Protein AF-A0A087HPG5-F1 (afdb_monomer)

Mean predicted aligned error: 9.2 Å

Sequence (157 aa):
MSEYMEKHSVTRLIEAPPRYTGHSEGGQLTEINRWEWENNRFQNAVIIMTVNLGAGYLLSWREGKVTMQVARDRVMQEVKNHFSPDLLNRLDETVMFDPMSHEHLRKVAQIQLKNVAIRLAEKGVAMAVTNDALDYILATSYDPVYGARPITRWLER

Radius of gyration: 21.71 Å; Cα contacts (8 Å, |Δi|>4): 114; chains: 1; bounding box: 49×51×44 Å

Nearest PDB structures (foldseek):
  4lj9-assembly1_A  TM=7.715E-01  e=5.784E-09  Thermus thermophilus HB8
  6oax-assembly1_E  TM=8.504E-01  e=6.988E-08  Escherichia coli K-12
  4lj5-assembly1_A  TM=7.203E-01  e=5.915E-07  Thermus thermophilus HB8
  7uiw-assembly1_A  TM=7.245E-01  e=2.935E-06  Escherichia coli
  4lj4-assembly1_A  TM=6.576E-01  e=6.347E-06  Thermus thermophilus HB8

Secondary structure (DSSP, 8-state):
-GGG-STTTHHHHH-PPTTSTTGGG--HHHHHTGGGTTT---TT--------TTHHHHHHHHTTSS-HHHHHHHHHHHHHHHS-HHHHTT-S--PPPPPPPHHHHHHHHHHHHHHHHHHHHTTT------HHHHHHHHHHH-BTTTBTHHHHHHHT-

Structure (mmCIF, N/CA/C/O backbone):
data_AF-A0A087HPG5-F1
#
_entry.id   AF-A0A087HPG5-F1
#
loop_
_atom_site.group_PDB
_atom_site.id
_atom_site.type_symbol
_atom_site.label_atom_id
_atom_site.label_alt_id
_atom_site.label_comp_id
_atom_site.label_asym_id
_atom_site.label_entity_id
_atom_site.label_seq_id
_atom_site.pdbx_PDB_ins_code
_atom_site.Cartn_x
_atom_site.Cartn_y
_atom_site.Cartn_z
_atom_site.occupancy
_atom_site.B_iso_or_equiv
_atom_site.auth_seq_id
_atom_site.auth_comp_id
_atom_site.auth_asym_id
_atom_site.auth_atom_id
_atom_site.pdbx_PDB_model_num
ATOM 1 N N . MET A 1 1 ? 4.000 12.805 -3.049 1.00 57.09 1 MET A N 1
ATOM 2 C CA . MET A 1 1 ? 4.880 13.151 -4.192 1.00 57.09 1 MET A CA 1
ATOM 3 C C . MET A 1 1 ? 4.180 13.982 -5.266 1.00 57.09 1 MET A C 1
ATOM 5 O O . MET A 1 1 ? 4.848 14.819 -5.850 1.00 57.09 1 MET A O 1
ATOM 9 N N . SER A 1 2 ? 2.870 13.829 -5.517 1.00 59.25 2 SER A N 1
ATOM 10 C CA . SER A 1 2 ? 2.130 14.687 -6.470 1.00 59.25 2 SER A CA 1
ATOM 11 C C . SER A 1 2 ? 2.210 16.184 -6.135 1.00 59.25 2 SER A C 1
ATOM 13 O O . SER A 1 2 ? 2.347 17.012 -7.025 1.00 59.25 2 SER A O 1
ATOM 15 N N . GLU A 1 3 ? 2.220 16.525 -4.845 1.00 56.28 3 GLU A N 1
ATOM 16 C CA . GLU A 1 3 ? 2.392 17.897 -4.333 1.00 56.28 3 GLU A CA 1
ATOM 17 C C . GLU A 1 3 ? 3.789 18.499 -4.589 1.00 56.28 3 GLU A C 1
ATOM 19 O O . GLU A 1 3 ? 3.999 19.697 -4.383 1.00 56.28 3 GLU A O 1
ATOM 24 N N . TYR A 1 4 ? 4.740 17.679 -5.050 1.00 62.44 4 TYR A N 1
ATOM 25 C CA . TYR A 1 4 ? 6.136 18.048 -5.287 1.00 62.44 4 TYR A CA 1
ATOM 26 C C . TYR A 1 4 ? 6.545 17.987 -6.768 1.00 62.44 4 TYR A C 1
ATOM 28 O O . TYR A 1 4 ? 7.727 17.945 -7.099 1.00 62.44 4 TYR A O 1
ATOM 36 N N . MET A 1 5 ? 5.571 17.959 -7.681 1.00 64.00 5 MET A N 1
ATOM 37 C CA . MET A 1 5 ? 5.847 17.878 -9.120 1.00 64.00 5 MET A CA 1
ATOM 38 C C . MET A 1 5 ? 6.302 19.212 -9.730 1.00 64.00 5 MET A C 1
ATOM 40 O O . MET A 1 5 ? 6.954 19.228 -10.772 1.00 64.00 5 MET A O 1
ATOM 44 N N . GLU A 1 6 ? 5.972 20.338 -9.098 1.00 69.44 6 GLU A N 1
ATOM 45 C CA . GLU A 1 6 ? 6.357 21.664 -9.585 1.00 69.44 6 GLU A CA 1
ATOM 46 C C . GLU A 1 6 ? 7.794 22.015 -9.185 1.00 69.44 6 GLU A C 1
ATOM 48 O O . GLU A 1 6 ? 8.203 21.776 -8.051 1.00 69.44 6 GLU A O 1
ATOM 53 N N . LYS A 1 7 ? 8.560 22.663 -10.072 1.00 60.94 7 LYS A N 1
ATOM 54 C CA . LYS A 1 7 ? 9.976 23.016 -9.822 1.00 60.94 7 LYS A CA 1
ATOM 55 C C . LYS A 1 7 ? 10.203 23.808 -8.528 1.00 60.94 7 LYS A C 1
ATOM 57 O O . LYS A 1 7 ? 11.253 23.672 -7.911 1.00 60.94 7 LYS A O 1
ATOM 62 N N . HIS A 1 8 ? 9.226 24.609 -8.105 1.00 63.88 8 HIS A N 1
ATOM 63 C CA . HIS A 1 8 ? 9.322 25.433 -6.895 1.00 63.88 8 HIS A CA 1
ATOM 64 C C . HIS A 1 8 ? 8.894 24.709 -5.615 1.00 63.88 8 HIS A C 1
ATOM 66 O O . HIS A 1 8 ? 9.066 25.236 -4.527 1.00 63.88 8 HIS A O 1
ATOM 72 N N . SER A 1 9 ? 8.353 23.498 -5.716 1.00 70.25 9 SER A N 1
ATOM 73 C CA . SER A 1 9 ? 7.897 22.731 -4.555 1.00 70.25 9 SER A CA 1
ATOM 74 C C . SER A 1 9 ? 9.047 22.138 -3.730 1.00 70.25 9 SER A C 1
ATOM 76 O O . SER A 1 9 ? 8.859 21.843 -2.553 1.00 70.25 9 SER A O 1
ATOM 78 N N . VAL A 1 10 ? 10.240 22.011 -4.326 1.00 65.44 10 VAL A N 1
ATOM 79 C CA . VAL A 1 10 ? 11.446 21.467 -3.681 1.00 65.44 10 VAL A CA 1
ATOM 80 C C . VAL A 1 10 ? 11.858 22.310 -2.473 1.00 65.44 10 VAL A C 1
ATOM 82 O O . VAL A 1 10 ? 12.254 21.754 -1.454 1.00 65.44 10 VAL A O 1
ATOM 85 N N . THR A 1 11 ? 11.690 23.634 -2.528 1.00 68.00 11 THR A N 1
ATOM 86 C CA . THR A 1 11 ? 12.034 24.527 -1.408 1.00 68.00 11 THR A CA 1
ATOM 87 C C . THR A 1 11 ? 11.156 24.299 -0.180 1.00 68.00 11 THR A C 1
ATOM 89 O O . THR A 1 11 ? 11.614 24.517 0.935 1.00 68.00 11 THR A O 1
ATOM 92 N N . ARG A 1 12 ? 9.931 23.776 -0.346 1.00 71.31 12 ARG A N 1
ATOM 93 C CA . ARG A 1 12 ? 9.076 23.373 0.787 1.00 71.31 12 ARG A CA 1
ATOM 94 C C . ARG A 1 12 ? 9.625 22.151 1.521 1.00 71.31 12 ARG A C 1
ATOM 96 O O . ARG A 1 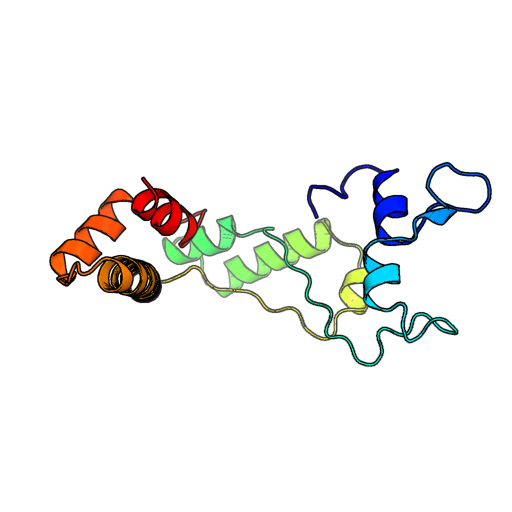12 ? 9.339 21.958 2.696 1.00 71.31 12 ARG A O 1
ATOM 103 N N . LEU A 1 13 ? 10.404 21.321 0.830 1.00 71.12 13 LEU A N 1
ATOM 104 C CA . LEU A 1 13 ? 10.937 20.077 1.369 1.00 71.12 13 LEU A CA 1
ATOM 105 C C . LEU A 1 13 ? 12.228 20.302 2.169 1.00 71.12 13 LEU A C 1
ATOM 107 O O . LEU A 1 13 ? 12.374 19.737 3.251 1.00 71.12 13 LEU A O 1
ATOM 111 N N . ILE A 1 14 ? 13.141 21.121 1.634 1.00 70.38 14 ILE A N 1
ATOM 112 C CA . ILE A 1 14 ? 14.513 21.291 2.148 1.00 70.38 14 ILE A CA 1
ATOM 113 C C . ILE A 1 14 ? 14.834 22.680 2.711 1.00 70.38 14 ILE A C 1
ATOM 115 O O . ILE A 1 14 ? 15.933 22.822 3.229 1.00 70.38 14 ILE A O 1
ATOM 119 N N . GLU A 1 15 ? 13.906 23.646 2.617 1.00 72.12 15 GLU A N 1
ATOM 120 C CA . GLU A 1 15 ? 14.050 25.088 2.919 1.00 72.12 15 GLU A CA 1
ATOM 121 C C . GLU A 1 15 ? 14.342 25.962 1.682 1.00 72.12 15 GLU A C 1
ATOM 123 O O . GLU A 1 15 ? 14.957 25.538 0.697 1.00 72.12 15 GLU A O 1
ATOM 128 N N . ALA A 1 16 ? 13.859 27.209 1.708 1.00 76.44 16 ALA A N 1
ATOM 129 C CA . ALA A 1 16 ? 14.159 28.201 0.681 1.00 76.44 16 ALA A CA 1
ATOM 130 C C . ALA A 1 16 ? 15.574 28.791 0.876 1.00 76.44 16 ALA A C 1
ATOM 132 O O . ALA A 1 16 ? 15.995 28.989 2.015 1.00 76.44 16 ALA A O 1
ATOM 133 N N . PRO A 1 17 ? 16.312 29.126 -0.202 1.00 74.56 17 PRO A N 1
ATOM 134 C CA . PRO A 1 17 ? 17.645 29.714 -0.077 1.00 74.56 17 PRO A CA 1
ATOM 135 C C . PRO A 1 17 ? 17.633 31.074 0.648 1.00 74.56 17 PRO A C 1
ATOM 137 O O . PRO A 1 17 ? 16.626 31.793 0.586 1.00 74.56 17 PRO A O 1
ATOM 140 N N . PRO A 1 18 ? 18.769 31.507 1.231 1.00 68.62 18 PRO A N 1
ATOM 141 C CA . PRO A 1 18 ? 18.890 32.839 1.813 1.00 68.62 18 PRO A CA 1
ATOM 142 C C . PRO A 1 18 ? 18.489 33.915 0.795 1.00 68.62 18 PRO A C 1
ATOM 144 O O . PRO A 1 18 ? 18.981 33.908 -0.335 1.00 68.62 18 PRO A O 1
ATOM 147 N N . ARG A 1 19 ? 17.624 34.853 1.211 1.00 70.81 19 ARG A N 1
ATOM 148 C CA . ARG A 1 19 ? 16.968 35.915 0.403 1.00 70.81 19 ARG A CA 1
ATOM 149 C C . ARG A 1 19 ? 15.673 35.532 -0.334 1.00 70.81 19 ARG A C 1
ATOM 151 O O . ARG A 1 19 ? 15.124 36.392 -1.017 1.00 70.81 19 ARG A O 1
ATOM 158 N N . TYR A 1 20 ? 15.151 34.317 -0.171 1.00 71.19 20 TYR A N 1
ATOM 159 C CA . TYR A 1 20 ? 13.822 33.939 -0.671 1.00 71.19 20 TYR A CA 1
ATOM 160 C C . TYR A 1 20 ? 12.779 33.906 0.457 1.00 71.19 20 TYR A C 1
ATOM 162 O O . TYR A 1 20 ? 13.097 33.650 1.619 1.00 71.19 20 TYR A O 1
ATOM 170 N N . THR A 1 21 ? 11.515 34.175 0.119 1.00 71.06 21 THR A N 1
ATOM 171 C CA . THR A 1 21 ? 10.381 34.041 1.049 1.00 71.06 21 THR A CA 1
ATOM 172 C C . THR A 1 21 ? 10.266 32.594 1.535 1.00 71.06 21 THR A C 1
ATOM 174 O O . THR A 1 21 ? 10.287 31.683 0.708 1.00 71.06 21 THR A O 1
ATOM 177 N N . GLY A 1 22 ? 10.142 32.386 2.851 1.00 63.84 22 GLY A N 1
ATOM 178 C CA . GLY A 1 22 ? 10.090 31.052 3.471 1.00 63.84 22 GLY A CA 1
ATOM 179 C C . GLY A 1 22 ? 11.438 30.508 3.967 1.00 63.84 22 GLY A C 1
ATOM 180 O O . GLY A 1 22 ? 11.491 29.389 4.459 1.00 63.84 22 GLY A O 1
ATOM 181 N N . HIS A 1 23 ? 12.530 31.281 3.881 1.00 64.88 23 HIS A N 1
ATOM 182 C CA . HIS A 1 23 ? 13.842 30.865 4.409 1.00 64.88 23 HIS A CA 1
ATOM 183 C C . HIS A 1 23 ? 13.826 30.650 5.934 1.00 64.88 23 HIS A C 1
ATOM 185 O O . HIS A 1 23 ? 14.405 29.700 6.434 1.00 64.88 23 HIS A O 1
ATOM 191 N N . SER A 1 24 ? 13.109 31.483 6.692 1.00 64.81 24 SER A N 1
ATOM 192 C CA . SER A 1 24 ? 13.043 31.369 8.157 1.00 64.81 24 SER A CA 1
ATOM 193 C C . SER A 1 24 ? 12.110 30.267 8.672 1.00 64.81 24 SER A C 1
ATOM 195 O O . SER A 1 24 ? 12.051 30.052 9.880 1.00 64.81 24 SER A O 1
ATOM 197 N N . GLU A 1 25 ? 11.349 29.614 7.791 1.00 67.69 25 GLU A N 1
ATOM 198 C CA . GLU A 1 25 ? 10.325 28.632 8.170 1.00 67.69 25 GLU A CA 1
ATOM 199 C C . GLU A 1 25 ? 10.858 27.191 8.204 1.00 67.69 25 GLU A C 1
ATOM 201 O O . GLU A 1 25 ? 10.206 26.335 8.783 1.00 67.69 25 GLU A O 1
ATOM 206 N N . GLY A 1 26 ? 12.057 26.921 7.666 1.00 68.25 26 GLY A N 1
ATOM 207 C CA . GLY A 1 26 ? 12.599 25.561 7.566 1.00 68.25 26 GLY A CA 1
ATOM 208 C C . GLY A 1 26 ? 11.860 24.692 6.534 1.00 68.25 26 GLY A C 1
ATOM 209 O O . GLY A 1 26 ? 10.718 24.946 6.158 1.00 68.25 26 GLY A O 1
ATOM 210 N N . GLY A 1 27 ? 12.521 23.656 6.013 1.00 73.62 27 GLY A N 1
ATOM 211 C CA . GLY A 1 27 ? 11.893 22.670 5.125 1.00 73.62 27 GLY A CA 1
ATOM 212 C C . GLY A 1 27 ? 11.184 21.553 5.893 1.00 73.62 27 GLY A C 1
ATOM 213 O O . GLY A 1 27 ? 11.670 21.112 6.934 1.00 73.62 27 GLY A O 1
ATOM 214 N N . GLN A 1 28 ? 10.088 21.014 5.354 1.00 78.00 28 GLN A N 1
ATOM 215 C CA . GLN A 1 28 ? 9.306 19.956 6.014 1.00 78.00 28 GLN A CA 1
ATOM 216 C C . GLN A 1 28 ? 10.139 18.724 6.407 1.00 78.00 28 GLN A C 1
ATOM 218 O O . GLN A 1 28 ? 9.926 18.162 7.478 1.00 78.00 28 GLN A O 1
ATOM 223 N N . LEU A 1 29 ? 11.100 18.294 5.577 1.00 73.31 29 LEU A N 1
ATOM 224 C CA . LEU A 1 29 ? 11.970 17.161 5.925 1.00 73.31 29 LEU A CA 1
ATOM 225 C C . LEU A 1 29 ? 13.095 17.556 6.878 1.00 73.31 29 LEU A C 1
ATOM 227 O O . LEU A 1 29 ? 13.497 16.753 7.717 1.00 73.31 29 LEU A O 1
ATOM 231 N N . THR A 1 30 ? 13.611 18.777 6.753 1.00 71.75 30 THR A N 1
ATOM 232 C CA . THR A 1 30 ? 14.691 19.273 7.613 1.00 71.75 30 THR A CA 1
ATOM 233 C C . THR A 1 30 ? 14.200 19.568 9.029 1.00 71.75 30 THR A C 1
ATOM 235 O O . THR A 1 30 ? 14.945 19.384 9.986 1.00 71.75 30 THR A O 1
ATOM 238 N N . GLU A 1 31 ? 12.931 19.952 9.195 1.00 71.12 31 GLU A N 1
ATOM 239 C CA . GLU A 1 31 ? 12.341 20.215 10.508 1.00 71.12 31 GLU A CA 1
ATOM 240 C C . GLU A 1 31 ? 12.084 18.949 11.328 1.00 71.12 31 GLU A C 1
ATOM 242 O O . GLU A 1 31 ? 12.283 18.958 12.542 1.00 71.12 31 GLU A O 1
ATOM 247 N N . ILE A 1 32 ? 11.692 17.847 10.683 1.00 67.69 32 ILE A N 1
ATOM 248 C CA . ILE A 1 32 ? 11.434 16.569 11.369 1.00 67.69 32 ILE A CA 1
ATOM 249 C C . ILE A 1 32 ? 12.706 16.054 12.067 1.00 67.69 32 ILE A C 1
ATOM 251 O O . ILE A 1 32 ? 12.623 15.463 13.141 1.00 67.69 32 ILE A O 1
ATOM 255 N N . ASN A 1 33 ? 13.882 16.363 11.511 1.00 60.44 33 ASN A N 1
ATOM 256 C CA . ASN A 1 33 ? 15.189 15.969 12.044 1.00 60.44 33 ASN A CA 1
ATOM 257 C C . ASN A 1 33 ? 15.951 17.126 12.727 1.00 60.44 33 ASN A C 1
ATOM 259 O O . ASN A 1 33 ? 17.164 17.040 12.918 1.00 60.44 33 ASN A O 1
ATOM 263 N N . ARG A 1 34 ? 15.258 18.204 13.134 1.00 58.50 34 ARG A N 1
ATOM 264 C CA . ARG A 1 34 ? 15.859 19.436 13.694 1.00 58.50 34 ARG A CA 1
ATOM 265 C C . ARG A 1 34 ? 16.738 19.207 14.938 1.00 58.50 34 ARG A C 1
ATOM 267 O O . ARG A 1 34 ? 17.573 20.050 15.248 1.00 58.50 34 ARG A O 1
ATOM 274 N N . TRP A 1 35 ? 16.605 18.075 15.632 1.00 51.41 35 TRP A N 1
ATOM 275 C CA . TRP A 1 35 ? 17.434 17.732 16.798 1.00 51.41 35 TRP A CA 1
ATOM 276 C C . TRP A 1 35 ? 18.887 17.324 16.453 1.00 51.41 35 TRP A C 1
ATOM 278 O O . TRP A 1 35 ? 19.714 17.271 17.357 1.00 51.41 35 TRP A O 1
ATOM 288 N N . GLU A 1 36 ? 19.238 17.114 15.175 1.00 51.69 36 GLU A N 1
ATOM 289 C CA . GLU A 1 36 ? 20.604 16.776 14.706 1.00 51.69 36 GLU A CA 1
ATOM 290 C C . GLU A 1 36 ? 21.187 17.854 13.757 1.00 51.69 36 GLU A C 1
ATOM 292 O O . GLU A 1 36 ? 21.738 17.570 12.686 1.00 51.69 36 GLU A O 1
ATOM 297 N N . TRP A 1 37 ? 21.029 19.127 14.134 1.00 46.03 37 TRP A N 1
ATOM 298 C CA . TRP A 1 37 ? 21.166 20.285 13.236 1.00 46.03 37 TRP A CA 1
ATOM 299 C C . TRP A 1 37 ? 22.568 20.561 12.670 1.00 46.03 37 TRP A C 1
ATOM 301 O O . TRP A 1 37 ? 22.689 21.291 11.691 1.00 46.03 37 TRP A O 1
ATOM 311 N N . GLU A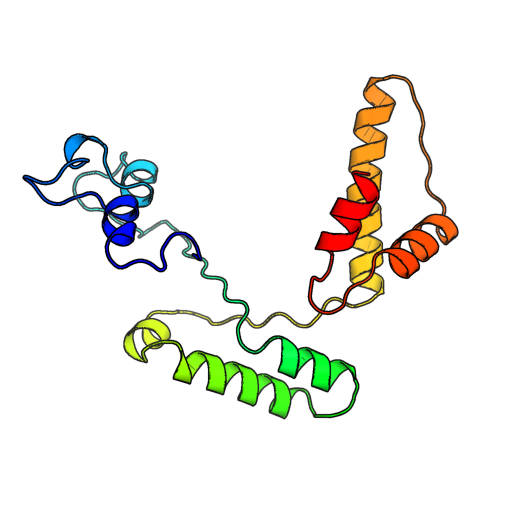 1 38 ? 23.640 19.965 13.188 1.00 55.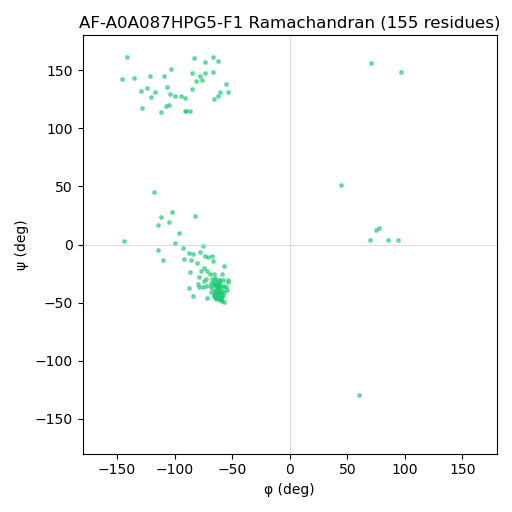72 38 GLU A N 1
ATOM 312 C CA . GLU A 1 38 ? 24.969 20.264 12.639 1.00 55.72 38 GLU A CA 1
ATOM 313 C C . GLU A 1 38 ? 25.292 19.490 11.351 1.00 55.72 38 GLU A C 1
ATOM 315 O O . GLU A 1 38 ? 26.204 19.889 10.624 1.00 55.72 38 GLU A O 1
ATOM 320 N N . ASN A 1 39 ? 24.559 18.419 10.995 1.00 56.00 39 ASN A N 1
ATOM 321 C CA . ASN A 1 39 ? 24.936 17.600 9.831 1.00 56.00 39 ASN A CA 1
ATOM 322 C C . ASN A 1 39 ? 23.809 17.005 8.956 1.00 56.00 39 ASN A C 1
ATOM 324 O O . ASN A 1 39 ? 24.160 16.286 8.020 1.00 56.00 39 ASN A O 1
ATOM 328 N N . ASN A 1 40 ? 22.511 17.264 9.189 1.00 56.84 40 ASN A N 1
ATOM 329 C CA . ASN A 1 40 ? 21.409 16.730 8.351 1.00 56.84 40 ASN A CA 1
ATOM 330 C C . ASN A 1 40 ? 21.584 15.232 8.004 1.00 56.84 40 ASN A C 1
ATOM 332 O O . ASN A 1 40 ? 21.581 14.822 6.839 1.00 56.84 40 ASN A O 1
ATOM 336 N N . ARG A 1 41 ? 21.822 14.402 9.024 1.00 64.81 41 ARG A N 1
ATOM 337 C CA . ARG A 1 41 ? 22.166 12.990 8.842 1.00 64.81 41 ARG A CA 1
ATOM 338 C C . ARG A 1 41 ? 20.898 12.141 8.821 1.00 64.81 41 ARG A C 1
ATOM 340 O O . ARG A 1 41 ? 20.245 11.958 9.832 1.00 64.81 41 ARG A O 1
ATOM 347 N N . PHE A 1 42 ? 20.603 11.514 7.686 1.00 77.44 42 PHE A N 1
ATOM 348 C CA . PHE A 1 42 ? 19.587 10.450 7.595 1.00 77.44 42 PHE A CA 1
ATOM 349 C C . PHE A 1 42 ? 20.141 9.076 8.022 1.00 77.44 42 PHE A C 1
ATOM 351 O O . PHE A 1 42 ? 19.649 8.041 7.590 1.00 77.44 42 PHE A O 1
ATOM 358 N N . GLN A 1 43 ? 21.191 9.050 8.852 1.00 78.94 43 GLN A N 1
ATOM 359 C CA . GLN A 1 43 ? 21.944 7.829 9.181 1.00 78.94 43 GLN A CA 1
ATOM 360 C C . GLN A 1 43 ? 21.105 6.805 9.952 1.00 78.94 43 GLN A C 1
ATOM 362 O O . GLN A 1 43 ? 21.320 5.608 9.799 1.00 78.94 43 GLN A O 1
ATOM 367 N N . ASN A 1 44 ? 20.118 7.274 10.718 1.00 82.25 44 ASN A N 1
ATOM 368 C CA . ASN A 1 44 ? 19.206 6.438 11.499 1.00 82.25 44 ASN A CA 1
ATOM 369 C C . ASN A 1 44 ? 17.762 6.480 10.963 1.00 82.25 44 ASN A C 1
ATOM 371 O O . ASN A 1 44 ? 16.815 6.250 11.714 1.00 82.25 44 ASN A O 1
ATOM 375 N N . ALA A 1 45 ? 17.574 6.805 9.681 1.00 83.50 45 ALA A N 1
ATOM 376 C CA . ALA A 1 45 ? 16.260 6.891 9.055 1.00 83.50 45 ALA A CA 1
ATOM 377 C C . ALA A 1 45 ? 16.115 5.852 7.938 1.00 83.50 45 ALA A C 1
ATOM 379 O O . ALA A 1 45 ? 16.957 5.760 7.048 1.00 83.50 45 ALA A O 1
ATOM 380 N N . VAL A 1 46 ? 15.004 5.111 7.947 1.00 87.06 46 VAL A N 1
ATOM 381 C CA . VAL A 1 46 ? 14.619 4.270 6.806 1.00 87.06 46 VAL A CA 1
ATOM 382 C C . VAL A 1 46 ? 13.824 5.128 5.829 1.00 87.06 46 VAL A C 1
ATOM 384 O O . VAL A 1 46 ? 12.729 5.595 6.146 1.00 87.06 46 VAL A O 1
ATOM 387 N N . ILE A 1 47 ? 14.373 5.340 4.635 1.00 87.25 47 ILE A N 1
ATOM 388 C CA . ILE A 1 47 ? 13.708 6.099 3.575 1.00 87.25 47 ILE A CA 1
ATOM 389 C C . ILE A 1 47 ? 12.895 5.128 2.721 1.00 87.25 47 ILE A C 1
ATOM 391 O O . ILE A 1 47 ? 13.448 4.280 2.026 1.00 87.25 47 ILE A O 1
ATOM 395 N N . ILE A 1 48 ? 11.570 5.275 2.749 1.00 91.19 48 ILE A N 1
ATOM 396 C CA . ILE A 1 48 ? 10.657 4.479 1.924 1.00 91.19 48 ILE A CA 1
ATOM 397 C C . ILE A 1 48 ? 10.089 5.368 0.824 1.00 91.19 48 ILE A C 1
ATOM 399 O O . ILE A 1 48 ? 9.387 6.344 1.094 1.00 91.19 48 ILE A O 1
ATOM 403 N N . MET A 1 49 ? 10.347 4.998 -0.428 1.00 90.25 49 MET A N 1
ATOM 404 C CA . MET A 1 49 ? 9.729 5.626 -1.592 1.00 90.25 49 MET A CA 1
ATOM 405 C C . MET A 1 49 ? 8.689 4.694 -2.198 1.00 90.25 49 MET A C 1
ATOM 407 O O . MET A 1 49 ? 8.925 3.503 -2.375 1.00 90.25 49 MET A O 1
ATOM 411 N N . THR A 1 50 ? 7.525 5.246 -2.534 1.00 89.94 50 THR A N 1
ATOM 412 C CA . THR A 1 50 ? 6.438 4.490 -3.161 1.00 89.94 50 THR A CA 1
ATOM 413 C C . THR A 1 50 ? 6.036 5.149 -4.470 1.00 89.94 50 THR A C 1
ATOM 415 O O . THR A 1 50 ? 5.897 6.370 -4.559 1.00 89.94 50 THR A O 1
ATOM 418 N N . VAL A 1 51 ? 5.868 4.329 -5.506 1.00 88.62 51 VAL A N 1
ATOM 419 C CA . VAL A 1 51 ? 5.492 4.760 -6.856 1.00 88.62 51 VAL A CA 1
ATOM 420 C C . VAL A 1 51 ? 4.403 3.832 -7.377 1.00 88.62 51 VAL A C 1
ATOM 422 O O . VAL A 1 51 ? 4.422 2.638 -7.098 1.00 88.62 51 VAL A O 1
ATOM 425 N N . ASN A 1 52 ? 3.447 4.372 -8.131 1.00 85.31 52 ASN A N 1
ATOM 426 C CA . ASN A 1 52 ? 2.345 3.588 -8.705 1.00 85.31 52 ASN A CA 1
ATOM 427 C C . ASN A 1 52 ? 2.561 3.286 -10.202 1.00 85.31 52 ASN A C 1
ATOM 429 O O . ASN A 1 52 ? 1.606 3.193 -10.971 1.00 85.31 52 ASN A O 1
ATOM 433 N N . LEU A 1 53 ? 3.821 3.213 -10.642 1.00 87.12 53 LEU A N 1
ATOM 434 C CA . LEU A 1 53 ? 4.166 2.984 -12.046 1.00 87.12 53 LEU A CA 1
ATOM 435 C C . LEU A 1 53 ? 3.972 1.516 -12.424 1.00 87.12 53 LEU A C 1
ATOM 437 O O . LEU A 1 53 ? 4.271 0.615 -11.646 1.00 87.12 53 LEU A O 1
ATOM 441 N N . GLY A 1 54 ? 3.473 1.276 -13.636 1.00 82.69 54 GLY A N 1
ATOM 442 C CA . GLY A 1 54 ? 3.374 -0.071 -14.198 1.00 82.69 54 GLY A CA 1
ATOM 443 C C . GLY A 1 54 ? 2.342 -1.000 -13.541 1.00 82.69 54 GLY A C 1
ATOM 444 O O . GLY A 1 54 ? 2.227 -2.146 -13.967 1.00 82.69 54 GLY A O 1
ATOM 445 N N . ALA A 1 55 ? 1.542 -0.541 -12.571 1.00 83.94 55 ALA A N 1
ATOM 446 C CA . ALA A 1 55 ? 0.563 -1.379 -11.863 1.00 83.94 55 ALA A CA 1
ATOM 447 C C . ALA A 1 55 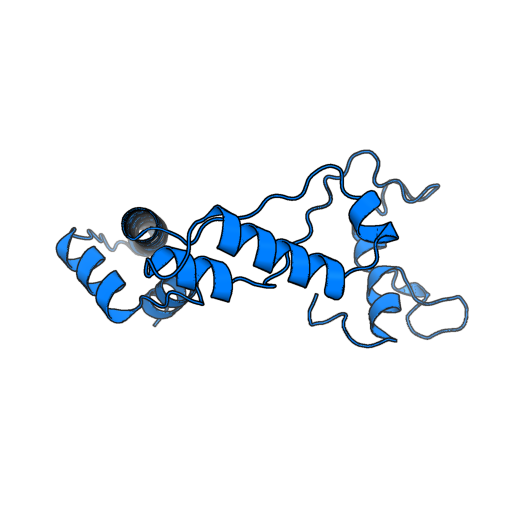? -0.410 -2.123 -12.806 1.00 83.94 55 ALA A C 1
ATOM 449 O O . ALA A 1 55 ? -0.795 -3.263 -12.540 1.00 83.94 55 ALA A O 1
ATOM 450 N N . GLY A 1 56 ? -0.749 -1.526 -13.955 1.00 85.00 56 GLY A N 1
ATOM 451 C CA . GLY A 1 56 ? -1.583 -2.160 -14.982 1.00 85.00 56 GLY A CA 1
ATOM 452 C C . GLY A 1 56 ? -0.987 -3.447 -15.572 1.00 85.00 56 GLY A C 1
ATOM 453 O O . GLY A 1 56 ? -1.728 -4.372 -15.904 1.00 85.00 56 GLY A O 1
ATOM 454 N N . TYR A 1 57 ? 0.342 -3.571 -15.642 1.00 89.38 57 TYR A N 1
ATOM 455 C CA . TYR A 1 57 ? 0.986 -4.798 -16.119 1.00 89.38 57 TYR A CA 1
ATOM 456 C C . TYR A 1 57 ? 0.797 -5.955 -15.133 1.00 89.38 57 TYR A C 1
ATOM 458 O O . TYR A 1 57 ? 0.559 -7.087 -15.557 1.00 89.38 57 TYR A O 1
ATOM 466 N N . LEU A 1 58 ? 0.802 -5.675 -13.828 1.00 87.81 58 LEU A N 1
ATOM 467 C CA . LEU A 1 58 ? 0.518 -6.682 -12.801 1.00 87.81 58 LEU A CA 1
ATOM 468 C C . LEU A 1 58 ? -0.945 -7.141 -12.840 1.00 87.81 58 LEU A C 1
ATOM 470 O O . LEU A 1 58 ? -1.228 -8.318 -12.616 1.00 87.81 58 LEU A O 1
ATOM 474 N N . LEU A 1 59 ? -1.876 -6.251 -13.196 1.00 85.44 59 LEU A N 1
ATOM 475 C CA . LEU A 1 59 ? -3.270 -6.633 -13.439 1.00 85.44 59 LEU A CA 1
ATOM 476 C C . LEU A 1 59 ? -3.396 -7.571 -14.646 1.00 85.44 59 LEU A C 1
ATOM 478 O O . LEU A 1 59 ? -4.107 -8.567 -14.563 1.00 85.44 59 LEU A O 1
ATOM 482 N N . SER A 1 60 ? -2.643 -7.331 -15.724 1.00 86.75 60 SER A N 1
ATOM 483 C CA . SER A 1 60 ? -2.664 -8.220 -16.895 1.00 86.75 60 SER A CA 1
ATOM 484 C C . SER A 1 60 ? -2.160 -9.640 -16.592 1.00 86.75 60 SER A C 1
ATOM 486 O O . SER A 1 60 ? -2.668 -10.609 -17.157 1.00 86.75 60 SER A O 1
ATOM 488 N N . TRP A 1 61 ? -1.209 -9.787 -15.660 1.00 89.00 61 TRP A N 1
ATOM 489 C CA . TRP A 1 61 ? -0.800 -11.098 -15.146 1.00 89.00 61 TRP A CA 1
ATOM 490 C C . TRP A 1 61 ? -1.933 -11.771 -14.367 1.00 89.00 61 TRP A C 1
ATOM 492 O O . TRP A 1 61 ? -2.216 -12.948 -14.581 1.00 89.00 61 TRP A O 1
ATOM 502 N N . ARG A 1 62 ? -2.623 -11.019 -13.505 1.00 83.69 62 ARG A N 1
ATOM 503 C CA . ARG A 1 62 ? -3.752 -11.532 -12.718 1.00 83.69 62 ARG A CA 1
ATOM 504 C C . ARG A 1 62 ? -4.911 -12.016 -13.593 1.00 83.69 62 ARG A C 1
ATOM 506 O O . ARG A 1 62 ? -5.585 -12.974 -13.235 1.00 83.69 62 ARG A O 1
ATOM 513 N N . GLU A 1 63 ? -5.118 -11.381 -14.742 1.00 86.31 63 GLU A N 1
ATOM 514 C CA . GLU A 1 63 ? -6.088 -11.797 -15.764 1.00 86.31 63 GLU A CA 1
ATOM 515 C C . GLU A 1 63 ? -5.629 -13.018 -16.584 1.00 86.31 63 GLU A C 1
ATOM 517 O O . GLU A 1 63 ? -6.346 -13.462 -17.478 1.00 86.31 63 GLU A O 1
ATOM 522 N N . GLY A 1 64 ? -4.432 -13.554 -16.322 1.00 88.31 64 GLY A N 1
ATOM 523 C CA . GLY A 1 64 ? -3.870 -14.698 -17.039 1.00 88.31 64 GLY A CA 1
ATOM 524 C C . GLY A 1 64 ? -3.349 -14.372 -18.442 1.00 88.31 64 GLY A C 1
ATOM 525 O O . GLY A 1 64 ? -3.065 -15.288 -19.209 1.00 88.31 64 GLY A O 1
ATOM 526 N N . LYS A 1 65 ? -3.210 -13.087 -18.803 1.00 88.62 65 LYS A N 1
ATOM 527 C CA . LYS A 1 65 ? -2.781 -12.661 -20.152 1.00 88.62 65 LYS A CA 1
ATOM 528 C C . LYS A 1 65 ? -1.274 -12.775 -20.369 1.00 88.62 65 LYS A C 1
ATOM 530 O O . LYS A 1 65 ? -0.824 -12.908 -21.504 1.00 88.62 65 LYS A O 1
ATOM 535 N N . VAL A 1 66 ? -0.491 -12.672 -19.299 1.00 91.69 66 VAL A N 1
ATOM 536 C CA . VAL A 1 66 ? 0.977 -12.727 -19.329 1.00 91.69 66 VAL A CA 1
ATOM 537 C C . VAL A 1 66 ? 1.504 -13.501 -18.128 1.00 91.69 66 VAL A C 1
ATOM 539 O O . VAL A 1 66 ? 0.813 -13.653 -17.122 1.00 91.69 66 VAL A O 1
ATOM 542 N N . THR A 1 67 ? 2.747 -13.969 -18.208 1.00 93.19 67 THR A N 1
ATOM 543 C CA . THR A 1 67 ? 3.434 -14.561 -17.055 1.00 93.19 67 THR A CA 1
ATOM 544 C C . THR A 1 67 ? 3.848 -13.478 -16.056 1.00 93.19 67 THR A C 1
ATOM 546 O O . THR A 1 67 ? 4.027 -12.313 -16.418 1.00 93.19 67 THR A O 1
ATOM 549 N N . MET A 1 68 ? 4.043 -13.868 -14.791 1.00 89.00 68 MET A N 1
ATOM 550 C CA . MET A 1 68 ? 4.501 -12.946 -13.742 1.00 89.00 68 MET A CA 1
ATOM 551 C C . MET A 1 68 ? 5.833 -12.291 -14.125 1.00 89.00 68 MET A C 1
ATOM 553 O O . MET A 1 68 ? 6.003 -11.091 -13.946 1.00 89.00 68 MET A O 1
ATOM 557 N N . GLN A 1 69 ? 6.759 -13.059 -14.704 1.00 92.25 69 GLN A N 1
ATOM 558 C CA . GLN A 1 69 ? 8.065 -12.548 -15.117 1.00 92.25 69 GLN A CA 1
ATOM 559 C C . GLN A 1 69 ? 7.933 -11.425 -16.153 1.00 92.25 69 GLN A C 1
ATOM 561 O O . GLN A 1 69 ? 8.462 -10.339 -15.945 1.00 92.25 69 GLN A O 1
ATOM 566 N N . VAL A 1 70 ? 7.118 -11.633 -17.194 1.00 93.88 70 VAL A N 1
ATOM 567 C CA . VAL A 1 70 ? 6.871 -10.614 -18.227 1.00 93.88 70 VAL A CA 1
ATOM 568 C C . VAL A 1 70 ? 6.208 -9.366 -17.641 1.00 93.88 70 VAL A C 1
ATOM 570 O O . VAL A 1 70 ? 6.550 -8.250 -18.027 1.00 93.88 70 VAL A O 1
ATOM 573 N N . ALA A 1 71 ? 5.268 -9.526 -16.705 1.00 92.44 71 ALA A N 1
ATOM 574 C CA . ALA A 1 71 ? 4.649 -8.385 -16.037 1.00 92.44 71 ALA A CA 1
ATOM 575 C C . ALA A 1 71 ? 5.669 -7.585 -15.213 1.00 92.44 71 ALA A C 1
ATOM 577 O O . ALA A 1 71 ? 5.724 -6.363 -15.347 1.00 92.44 71 ALA A O 1
ATOM 578 N N . ARG A 1 72 ? 6.510 -8.258 -14.417 1.00 91.44 72 ARG A N 1
ATOM 579 C CA . ARG A 1 72 ? 7.554 -7.614 -13.603 1.00 91.44 72 ARG A CA 1
ATOM 580 C C . ARG A 1 72 ? 8.588 -6.888 -14.456 1.00 91.44 72 ARG A C 1
ATOM 582 O O . ARG A 1 72 ? 8.919 -5.746 -14.147 1.00 91.44 72 ARG A O 1
ATOM 589 N N . ASP A 1 73 ? 9.030 -7.495 -15.553 1.00 93.56 73 ASP A N 1
ATOM 590 C CA . ASP A 1 73 ? 9.991 -6.878 -16.469 1.00 93.56 73 ASP A CA 1
ATOM 591 C C . ASP A 1 73 ? 9.438 -5.581 -17.072 1.00 93.56 73 ASP A C 1
ATOM 593 O O . ASP A 1 73 ? 10.139 -4.570 -17.122 1.00 93.56 73 ASP A O 1
ATOM 597 N N . ARG A 1 74 ? 8.151 -5.565 -17.447 1.00 94.12 74 ARG A N 1
ATOM 598 C CA . ARG A 1 74 ? 7.477 -4.355 -17.947 1.00 94.12 74 ARG A CA 1
ATOM 599 C C . ARG A 1 74 ? 7.362 -3.264 -16.886 1.00 94.12 74 ARG A C 1
ATOM 601 O O . ARG A 1 74 ? 7.585 -2.098 -17.201 1.00 94.12 74 ARG A O 1
ATOM 608 N N . VAL A 1 75 ? 7.055 -3.620 -15.636 1.00 92.88 75 VAL A N 1
ATOM 609 C CA . VAL A 1 75 ? 7.063 -2.653 -14.524 1.00 92.88 75 VAL A CA 1
ATOM 610 C C . VAL A 1 75 ? 8.460 -2.061 -14.345 1.00 92.88 75 VAL A C 1
ATOM 612 O O . VAL A 1 75 ? 8.604 -0.844 -14.274 1.00 92.88 75 VAL A O 1
ATOM 615 N N . MET A 1 76 ? 9.499 -2.898 -14.328 1.00 91.75 76 MET A N 1
ATOM 616 C CA . MET A 1 76 ? 10.877 -2.432 -14.158 1.00 91.75 76 MET A CA 1
ATOM 617 C C . MET A 1 76 ? 11.365 -1.584 -15.332 1.00 91.75 76 MET A C 1
ATOM 619 O O . MET A 1 76 ? 12.133 -0.645 -15.126 1.00 91.75 76 MET A O 1
ATOM 623 N N . GLN A 1 77 ? 10.918 -1.878 -16.552 1.00 93.38 77 GLN A N 1
ATOM 624 C CA . GLN A 1 77 ? 11.192 -1.043 -17.716 1.00 93.38 77 GLN A CA 1
ATOM 625 C C . GLN A 1 77 ? 10.567 0.349 -17.557 1.00 93.38 77 GLN A C 1
ATOM 627 O O . GLN A 1 77 ? 11.247 1.346 -17.780 1.00 93.38 77 GLN A O 1
ATOM 632 N N . GLU A 1 78 ? 9.316 0.429 -17.103 1.00 93.19 78 GLU A N 1
ATOM 633 C CA . GLU A 1 78 ? 8.642 1.706 -16.841 1.00 93.19 78 GLU A CA 1
ATOM 634 C C . GLU A 1 78 ? 9.361 2.517 -15.750 1.00 93.19 78 GLU A C 1
ATOM 636 O O . GLU A 1 78 ? 9.598 3.713 -15.908 1.00 93.19 78 GLU A O 1
ATOM 641 N N . VAL A 1 79 ? 9.786 1.856 -14.667 1.00 91.75 79 VAL A N 1
ATOM 642 C CA . VAL A 1 79 ? 10.564 2.480 -13.584 1.00 91.75 79 VAL A CA 1
ATOM 643 C C . VAL A 1 79 ? 11.884 3.050 -14.110 1.00 91.75 79 VAL A C 1
ATOM 645 O O . VAL A 1 79 ? 12.216 4.190 -13.796 1.00 91.75 79 VAL A O 1
ATOM 648 N N . LYS A 1 80 ? 12.616 2.297 -14.942 1.00 91.56 80 LYS A N 1
ATOM 649 C CA . LYS A 1 80 ? 13.881 2.748 -15.553 1.00 91.56 80 LYS A CA 1
ATOM 650 C C . LYS A 1 80 ? 13.697 3.884 -16.559 1.00 91.56 80 LYS A C 1
ATOM 652 O O . LYS A 1 80 ? 14.602 4.693 -16.719 1.00 91.56 80 LYS A O 1
ATOM 657 N N . ASN A 1 81 ? 12.552 3.945 -17.234 1.00 93.12 81 ASN A N 1
ATOM 658 C CA . ASN A 1 81 ? 12.227 5.046 -18.140 1.00 93.12 81 ASN A CA 1
ATOM 659 C C . ASN A 1 81 ? 11.861 6.325 -17.373 1.00 93.12 81 ASN A C 1
ATOM 661 O O . ASN A 1 81 ? 12.102 7.425 -17.864 1.00 93.12 81 ASN A O 1
ATOM 665 N N . HIS A 1 82 ? 11.263 6.184 -16.187 1.00 91.38 82 HIS A N 1
ATOM 666 C CA . HIS A 1 82 ? 10.797 7.312 -15.386 1.00 91.38 82 HIS A CA 1
ATOM 667 C C . HIS A 1 82 ? 11.874 7.891 -14.458 1.00 91.38 82 HIS A C 1
ATOM 669 O O . HIS A 1 82 ? 11.927 9.104 -14.263 1.00 91.38 82 HIS A O 1
ATOM 675 N N . PHE A 1 83 ? 12.728 7.047 -13.872 1.00 91.62 83 PHE A N 1
ATOM 676 C CA . PHE A 1 83 ? 13.747 7.457 -12.903 1.00 91.62 83 PHE A CA 1
ATOM 677 C C . PHE A 1 83 ? 15.158 7.357 -13.473 1.00 91.62 83 PHE A C 1
ATOM 679 O O . PHE A 1 83 ? 15.484 6.437 -14.219 1.00 91.62 83 PHE A O 1
ATOM 686 N N . SER A 1 84 ? 16.026 8.293 -13.076 1.00 92.94 84 SER A N 1
ATOM 687 C CA . SER A 1 84 ? 17.425 8.265 -13.494 1.00 92.94 84 SER A CA 1
ATOM 688 C C . SER A 1 84 ? 18.165 7.056 -12.899 1.00 92.94 84 SER A C 1
ATOM 690 O O . SER A 1 84 ? 17.890 6.660 -11.760 1.00 92.94 84 SER A O 1
ATOM 692 N N . PRO A 1 85 ? 19.163 6.501 -13.616 1.00 91.62 85 PRO A N 1
ATOM 693 C CA . PRO A 1 85 ? 20.003 5.428 -13.089 1.00 91.62 85 PRO A CA 1
ATOM 694 C C . PRO A 1 85 ? 20.683 5.799 -11.767 1.00 91.62 85 PRO A C 1
ATOM 696 O O . PRO A 1 85 ? 20.767 4.964 -10.875 1.00 91.62 85 PRO A O 1
ATOM 699 N N . ASP A 1 86 ? 21.099 7.059 -11.600 1.00 93.94 86 ASP A N 1
ATOM 700 C CA . ASP A 1 86 ? 21.745 7.534 -10.371 1.00 93.94 86 ASP A CA 1
ATOM 701 C C . ASP A 1 86 ? 20.846 7.431 -9.139 1.00 93.94 86 ASP A C 1
ATOM 703 O O . ASP A 1 86 ? 21.336 7.148 -8.048 1.00 93.94 86 ASP A O 1
ATOM 707 N N . LEU A 1 87 ? 19.538 7.665 -9.290 1.00 90.88 87 LEU A N 1
ATOM 708 C CA . LEU A 1 87 ? 18.595 7.500 -8.187 1.00 90.88 87 LEU A CA 1
ATOM 709 C C . LEU A 1 87 ? 18.388 6.020 -7.878 1.00 90.88 87 LEU A C 1
ATOM 711 O O . LEU A 1 87 ? 18.441 5.630 -6.717 1.00 90.88 87 LEU A O 1
ATOM 715 N N . LEU A 1 88 ? 18.178 5.199 -8.909 1.00 90.50 88 LEU A N 1
ATOM 716 C CA . LEU A 1 88 ? 17.940 3.765 -8.742 1.00 90.50 88 LEU A CA 1
ATOM 717 C C . LEU A 1 88 ? 19.142 3.059 -8.105 1.00 90.50 88 LEU A C 1
ATOM 719 O O . LEU A 1 88 ? 18.964 2.215 -7.236 1.00 90.50 88 LEU A O 1
ATOM 723 N N . ASN A 1 89 ? 20.359 3.464 -8.467 1.00 92.50 89 ASN A N 1
ATOM 724 C CA . ASN A 1 89 ? 21.600 2.930 -7.907 1.00 92.50 89 ASN A CA 1
ATOM 725 C C . ASN A 1 89 ? 21.851 3.353 -6.448 1.00 92.50 89 ASN A C 1
ATOM 727 O O . ASN A 1 89 ? 22.768 2.834 -5.819 1.00 92.50 89 ASN A O 1
ATOM 731 N N . ARG A 1 90 ? 21.076 4.307 -5.910 1.00 94.19 90 ARG A N 1
ATOM 732 C CA . ARG A 1 90 ? 21.116 4.709 -4.492 1.00 94.19 90 ARG A CA 1
ATOM 733 C C . ARG A 1 90 ? 20.105 3.959 -3.629 1.00 94.19 90 ARG A C 1
ATOM 735 O O . ARG A 1 90 ? 20.056 4.213 -2.431 1.00 94.19 90 ARG A O 1
ATOM 742 N N . LEU A 1 91 ? 19.281 3.099 -4.224 1.00 91.88 91 LEU A N 1
ATOM 743 C CA . LEU A 1 91 ? 18.327 2.279 -3.489 1.00 91.88 91 LEU A CA 1
ATOM 744 C C . LEU A 1 91 ? 18.983 0.960 -3.124 1.00 91.88 91 LEU A C 1
ATOM 746 O O . LEU A 1 91 ? 19.467 0.251 -4.004 1.00 91.88 91 LEU A O 1
ATOM 750 N N . ASP A 1 92 ? 18.947 0.623 -1.839 1.00 93.44 92 ASP A N 1
ATOM 751 C CA . ASP A 1 92 ? 19.436 -0.667 -1.359 1.00 93.44 92 ASP A CA 1
ATOM 752 C C . ASP A 1 92 ? 18.584 -1.817 -1.913 1.00 93.44 92 ASP A C 1
ATOM 754 O O . ASP A 1 92 ? 19.108 -2.829 -2.377 1.00 93.44 92 ASP A O 1
ATOM 758 N N . GLU A 1 93 ? 17.258 -1.647 -1.912 1.00 92.12 93 GLU A N 1
ATOM 759 C CA . GLU A 1 93 ? 16.316 -2.657 -2.383 1.00 92.12 93 GLU A CA 1
ATOM 760 C C . GLU A 1 93 ? 15.087 -2.024 -3.049 1.00 92.12 93 GLU A C 1
ATOM 762 O O . GLU A 1 93 ? 14.564 -0.997 -2.614 1.00 92.12 93 GLU A O 1
ATOM 767 N N . THR A 1 94 ? 14.600 -2.659 -4.119 1.00 89.38 94 THR A N 1
ATOM 768 C CA . THR A 1 94 ? 13.321 -2.318 -4.756 1.00 89.38 94 THR A CA 1
ATOM 769 C C . THR A 1 94 ? 12.332 -3.453 -4.538 1.00 89.38 94 THR A C 1
ATOM 771 O O . THR A 1 94 ? 12.497 -4.543 -5.082 1.00 89.38 94 THR A O 1
ATOM 774 N N . VAL A 1 95 ? 11.273 -3.176 -3.780 1.00 90.88 95 VAL A N 1
ATOM 775 C CA . VAL A 1 95 ? 10.219 -4.149 -3.477 1.00 90.88 95 VAL A CA 1
ATOM 776 C C . VAL A 1 95 ? 9.017 -3.910 -4.385 1.00 90.88 95 VAL A C 1
ATOM 778 O O . VAL A 1 95 ? 8.490 -2.800 -4.463 1.00 90.88 95 VAL A O 1
ATOM 781 N N . MET A 1 96 ? 8.556 -4.967 -5.055 1.00 89.50 96 MET A N 1
ATOM 782 C CA . MET A 1 96 ? 7.345 -4.939 -5.873 1.00 89.50 96 MET A CA 1
ATOM 783 C C . MET A 1 96 ? 6.196 -5.630 -5.142 1.00 89.50 96 MET A C 1
ATOM 785 O O . MET A 1 96 ? 6.338 -6.761 -4.683 1.00 89.50 96 MET A O 1
ATOM 789 N N . PHE A 1 97 ? 5.050 -4.956 -5.061 1.00 88.31 97 PHE A N 1
ATOM 790 C CA . PHE A 1 97 ? 3.855 -5.500 -4.423 1.00 88.31 97 PHE A CA 1
ATOM 791 C C . PHE A 1 97 ? 2.944 -6.165 -5.449 1.00 88.31 97 PHE A C 1
ATOM 793 O O . PHE A 1 97 ? 2.545 -5.544 -6.436 1.00 88.31 97 PHE A O 1
ATOM 800 N N . ASP A 1 98 ? 2.570 -7.412 -5.177 1.00 85.56 98 ASP A N 1
ATOM 801 C CA . ASP A 1 98 ? 1.583 -8.117 -5.983 1.00 85.56 98 ASP A CA 1
ATOM 802 C C . ASP A 1 98 ? 0.162 -7.569 -5.698 1.00 85.56 98 ASP A C 1
ATOM 804 O O . ASP A 1 98 ? -0.143 -7.173 -4.565 1.00 85.56 98 ASP A O 1
ATOM 808 N N . PRO A 1 99 ? -0.747 -7.552 -6.694 1.00 83.62 99 PRO A N 1
ATOM 809 C CA . PRO A 1 99 ? -2.129 -7.129 -6.490 1.00 83.62 99 PRO A CA 1
ATOM 810 C C . PRO A 1 99 ? -2.828 -7.920 -5.374 1.00 83.62 99 PRO A C 1
ATOM 812 O O . PRO A 1 99 ? -2.730 -9.145 -5.305 1.00 83.62 99 PRO A O 1
ATOM 815 N N . MET A 1 100 ? -3.607 -7.236 -4.528 1.00 84.12 100 MET A N 1
ATOM 816 C CA . MET A 1 100 ? -4.268 -7.881 -3.384 1.00 84.12 100 MET A CA 1
ATOM 817 C C . MET A 1 100 ? -5.261 -8.960 -3.831 1.00 84.12 100 MET A C 1
ATOM 819 O O . MET A 1 100 ? -6.161 -8.692 -4.635 1.00 84.12 100 MET A O 1
ATOM 823 N N . SER A 1 101 ? -5.134 -10.168 -3.277 1.00 84.94 101 SER A N 1
ATOM 824 C CA . SER A 1 101 ? -6.096 -11.252 -3.480 1.00 84.94 101 SER A CA 1
ATOM 825 C C . SER A 1 101 ? -7.452 -10.913 -2.850 1.00 84.94 101 SER A C 1
ATOM 827 O O . SER A 1 101 ? -7.556 -10.049 -1.977 1.00 84.94 101 SER A O 1
ATOM 829 N N . HIS A 1 102 ? -8.505 -11.614 -3.276 1.00 83.56 102 HIS A N 1
ATOM 830 C CA . HIS A 1 102 ? -9.832 -11.454 -2.678 1.00 83.56 102 HIS A CA 1
ATOM 831 C C . HIS A 1 102 ? -9.820 -11.770 -1.170 1.00 83.56 102 HIS A C 1
ATOM 833 O O . HIS A 1 102 ? -10.434 -11.063 -0.377 1.00 83.56 102 HIS A O 1
ATOM 839 N N . GLU A 1 103 ? -9.034 -12.765 -0.751 1.00 87.56 103 GLU A N 1
ATOM 840 C CA . GLU A 1 103 ? -8.859 -13.108 0.663 1.00 87.56 103 GLU A CA 1
ATOM 841 C C . GLU A 1 103 ? -8.184 -11.978 1.458 1.00 87.56 103 GLU A C 1
ATOM 843 O O . GLU A 1 103 ? -8.612 -11.655 2.568 1.00 87.56 103 GLU A O 1
ATOM 848 N N . HIS A 1 104 ? -7.160 -11.329 0.889 1.00 89.00 104 HIS A N 1
ATOM 849 C CA . HIS A 1 104 ? -6.516 -10.176 1.524 1.00 89.00 104 HIS A CA 1
ATOM 850 C C . HIS A 1 104 ? -7.494 -9.012 1.688 1.00 89.00 104 HIS A C 1
ATOM 852 O O . HIS A 1 104 ? -7.533 -8.389 2.747 1.00 89.00 104 HIS A O 1
ATOM 858 N N . LEU A 1 105 ? -8.323 -8.747 0.677 1.00 88.56 105 LEU A N 1
ATOM 859 C CA . LEU A 1 105 ? -9.336 -7.694 0.743 1.00 88.56 105 LEU A CA 1
ATOM 860 C C . LEU A 1 105 ? -10.395 -7.986 1.808 1.00 88.56 105 LEU A C 1
ATOM 862 O O . LEU A 1 105 ? -10.758 -7.082 2.559 1.00 88.56 105 LEU A O 1
ATOM 866 N N . ARG A 1 106 ? -10.818 -9.249 1.949 1.00 90.06 106 ARG A N 1
ATOM 867 C CA . ARG A 1 106 ? -11.722 -9.671 3.028 1.00 90.06 106 ARG A CA 1
ATOM 868 C C . ARG A 1 106 ? -11.128 -9.386 4.407 1.00 90.06 106 ARG A C 1
ATOM 870 O O . ARG A 1 106 ? -11.814 -8.818 5.254 1.00 90.06 106 ARG A O 1
ATOM 877 N N . LYS A 1 107 ? -9.845 -9.699 4.619 1.00 90.62 107 LYS A N 1
ATOM 878 C CA . LYS A 1 107 ? -9.138 -9.382 5.875 1.00 90.62 107 LYS A CA 1
ATOM 879 C C . LYS A 1 107 ? -9.090 -7.874 6.134 1.00 90.62 107 LYS A C 1
ATOM 881 O O . LYS A 1 107 ? -9.316 -7.442 7.261 1.00 90.62 107 LYS A O 1
ATOM 886 N N . VAL A 1 108 ? -8.852 -7.061 5.102 1.00 90.19 108 VAL A N 1
ATOM 887 C CA . VAL A 1 108 ? -8.863 -5.596 5.245 1.00 90.19 108 VAL A CA 1
ATOM 888 C C . VAL A 1 108 ? -10.251 -5.084 5.634 1.00 90.19 108 VAL A C 1
ATOM 890 O O . VAL A 1 108 ? -10.356 -4.305 6.580 1.00 90.19 108 VAL A O 1
ATOM 893 N N . ALA A 1 109 ? -11.312 -5.553 4.972 1.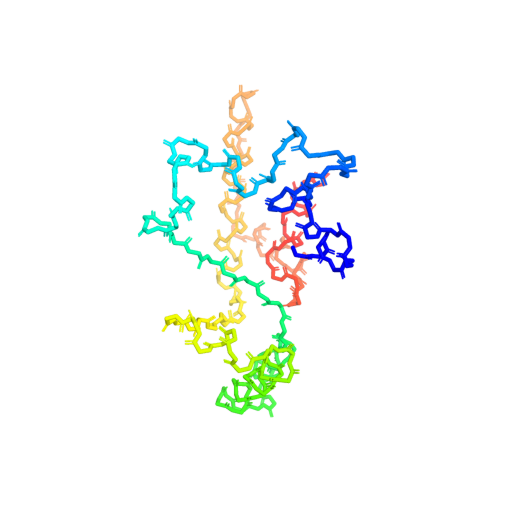00 90.94 109 ALA A N 1
ATOM 894 C CA . ALA A 1 109 ? -12.685 -5.184 5.313 1.00 90.94 109 ALA A CA 1
ATOM 895 C C . ALA A 1 109 ? -13.024 -5.548 6.770 1.00 90.94 109 ALA A C 1
ATOM 897 O O . ALA A 1 109 ? -13.568 -4.725 7.504 1.00 90.94 109 ALA A O 1
ATOM 898 N N . GLN A 1 110 ? -12.620 -6.739 7.225 1.00 92.00 110 GLN A N 1
ATOM 899 C CA . GLN A 1 110 ? -12.787 -7.169 8.617 1.00 92.00 110 GLN A CA 1
ATOM 900 C C . GLN A 1 110 ? -12.081 -6.243 9.612 1.00 92.00 110 GLN A C 1
ATOM 902 O O . GLN A 1 110 ? -12.680 -5.856 10.615 1.00 92.00 110 GLN A O 1
ATOM 907 N N . ILE A 1 111 ? -10.828 -5.862 9.343 1.00 91.81 111 ILE A N 1
ATOM 908 C CA . ILE A 1 111 ? -10.071 -4.943 10.208 1.00 91.81 111 ILE A CA 1
ATOM 909 C C . ILE A 1 111 ? -10.779 -3.586 10.297 1.00 91.81 111 ILE A C 1
ATOM 911 O O . ILE A 1 111 ? -10.939 -3.040 11.389 1.00 91.81 111 ILE A O 1
ATOM 915 N N . GLN A 1 112 ? -11.245 -3.051 9.169 1.00 90.25 112 GLN A N 1
ATOM 916 C CA . GLN A 1 112 ? -11.934 -1.761 9.148 1.00 90.25 112 GLN A CA 1
ATOM 917 C C . GLN A 1 112 ? -13.268 -1.806 9.898 1.00 90.25 112 GLN A C 1
ATOM 919 O O . GLN A 1 112 ? -13.547 -0.931 10.718 1.00 90.25 112 GLN A O 1
ATOM 924 N N . LEU A 1 113 ? -14.058 -2.860 9.699 1.00 92.31 113 LEU A N 1
ATOM 925 C CA . LEU A 1 113 ? -15.318 -3.061 10.413 1.00 92.31 113 LEU A CA 1
ATOM 926 C C . LEU A 1 113 ? -15.119 -3.287 11.911 1.00 92.31 113 LEU A C 1
ATOM 928 O O . LEU A 1 113 ? -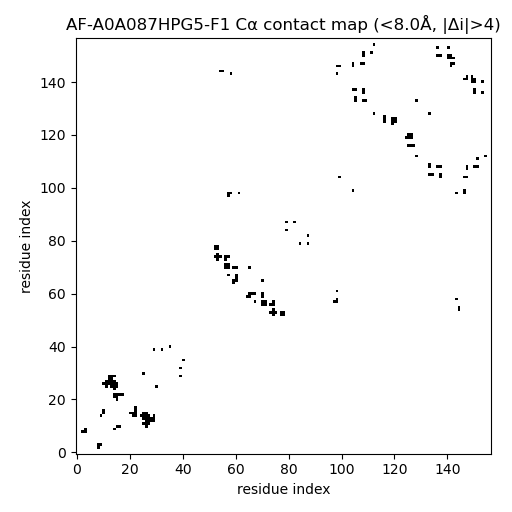15.925 -2.817 12.709 1.00 92.31 113 LEU A O 1
ATOM 932 N N . LYS A 1 114 ? -14.023 -3.935 12.316 1.00 92.00 114 LYS A N 1
ATOM 933 C CA . LYS A 1 114 ? -13.652 -4.047 13.730 1.00 92.00 114 LYS A CA 1
ATOM 934 C C . LYS A 1 114 ? -13.408 -2.670 14.348 1.00 92.00 114 LYS A C 1
ATOM 936 O O . LYS A 1 114 ? -13.895 -2.404 15.443 1.00 92.00 114 LYS A O 1
ATOM 941 N N . ASN A 1 115 ? -12.726 -1.772 13.638 1.00 90.56 115 ASN A N 1
ATOM 942 C CA . ASN A 1 115 ? -12.519 -0.398 14.106 1.00 90.56 115 ASN A CA 1
ATOM 943 C C . ASN A 1 115 ? -13.843 0.379 14.203 1.00 90.56 115 ASN A C 1
ATOM 945 O O . ASN A 1 115 ? -14.028 1.179 15.118 1.00 90.56 115 ASN A O 1
ATOM 949 N N . VAL A 1 116 ? -14.793 0.129 13.297 1.00 91.38 116 VAL A N 1
ATOM 950 C CA . VAL A 1 116 ? -16.157 0.677 13.400 1.00 91.38 116 VAL A CA 1
ATOM 951 C C . VAL A 1 116 ? -16.881 0.116 14.628 1.00 91.38 116 VAL A C 1
ATOM 953 O O . VAL A 1 116 ? -17.449 0.891 15.392 1.00 91.38 116 VAL A O 1
ATOM 956 N N . ALA A 1 117 ? -16.806 -1.196 14.866 1.00 92.25 117 ALA A N 1
ATOM 957 C CA . ALA A 1 117 ? -17.434 -1.848 16.016 1.00 92.25 117 ALA A CA 1
ATOM 958 C C . ALA A 1 117 ? -16.920 -1.288 17.348 1.00 92.25 117 ALA A C 1
ATOM 960 O O . ALA A 1 117 ? -17.718 -1.019 18.240 1.00 92.25 117 ALA A O 1
ATOM 961 N N . ILE A 1 118 ? -15.607 -1.053 17.460 1.00 92.94 118 ILE A N 1
ATOM 962 C CA . ILE A 1 118 ? -14.990 -0.445 18.648 1.00 92.94 118 ILE A CA 1
ATOM 963 C C . ILE A 1 118 ? -15.587 0.946 18.913 1.00 92.94 118 ILE A C 1
ATOM 965 O O . ILE A 1 118 ? -16.052 1.210 20.018 1.00 92.94 118 ILE A O 1
ATOM 969 N N . ARG A 1 119 ? -15.670 1.804 17.887 1.00 92.50 119 ARG A N 1
ATOM 970 C CA . ARG A 1 119 ? -16.250 3.157 18.012 1.00 92.50 119 ARG A CA 1
ATOM 971 C C . ARG A 1 119 ? -17.747 3.152 18.342 1.00 92.50 119 ARG A C 1
ATOM 973 O O . ARG A 1 119 ? -18.245 4.084 18.966 1.00 92.50 119 ARG A O 1
ATOM 980 N N . LEU A 1 120 ? -18.488 2.135 17.900 1.00 94.25 120 LEU A N 1
ATOM 981 C CA . LEU A 1 120 ? -19.906 1.970 18.238 1.00 94.25 120 LEU A CA 1
ATOM 982 C C . LEU A 1 120 ? -20.098 1.468 19.672 1.00 94.25 120 LEU A C 1
ATOM 984 O O . LEU A 1 120 ? -21.004 1.937 20.362 1.00 94.25 120 LEU A O 1
ATOM 988 N N . ALA A 1 121 ? -19.218 0.585 20.144 1.00 95.00 121 ALA A N 1
ATOM 989 C CA . ALA A 1 121 ? -19.257 0.070 21.507 1.00 95.00 121 ALA A CA 1
ATOM 990 C C . ALA A 1 121 ? -19.048 1.181 22.548 1.00 95.00 121 ALA A C 1
ATOM 992 O O . ALA A 1 121 ? -19.733 1.190 23.568 1.00 95.00 121 ALA A O 1
ATOM 993 N N . GLU A 1 122 ? -18.195 2.172 22.258 1.00 95.06 122 GLU A N 1
ATOM 994 C CA . GLU A 1 122 ? -18.038 3.387 23.081 1.00 95.06 122 GLU A CA 1
ATOM 995 C C . GLU A 1 122 ? -19.347 4.182 23.231 1.00 95.06 122 GLU A C 1
ATOM 997 O O . GLU A 1 122 ? -19.543 4.887 24.218 1.00 95.06 122 GLU A O 1
ATOM 1002 N N . LYS A 1 123 ? -20.271 4.041 22.274 1.00 96.12 123 LYS A N 1
ATOM 1003 C CA . LYS A 1 123 ? -21.613 4.643 22.298 1.00 96.12 123 LYS A CA 1
ATOM 1004 C C . LYS A 1 123 ? -22.692 3.685 22.817 1.00 96.12 123 LYS A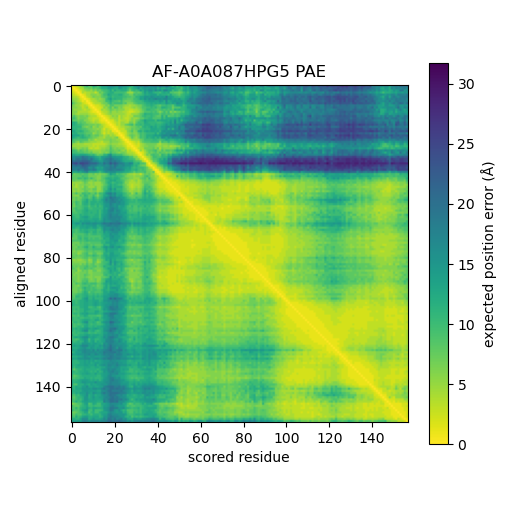 C 1
ATOM 1006 O O . LYS A 1 123 ? -23.877 3.985 22.700 1.00 96.12 123 LYS A O 1
ATOM 1011 N N . GLY A 1 124 ? -22.302 2.529 23.358 1.00 95.50 124 GLY A N 1
ATOM 1012 C CA . GLY A 1 124 ? -23.216 1.509 23.875 1.00 95.50 124 GLY A CA 1
ATOM 1013 C C . GLY A 1 124 ? -23.896 0.654 22.801 1.00 95.50 124 GLY A C 1
ATOM 1014 O O . GLY A 1 124 ? -24.868 -0.032 23.106 1.00 95.50 124 GLY A O 1
ATOM 1015 N N . VAL A 1 125 ? -23.414 0.676 21.554 1.00 96.38 125 VAL A N 1
ATOM 1016 C CA . VAL A 1 125 ? -23.986 -0.100 20.444 1.00 96.38 125 VAL A CA 1
ATOM 1017 C C . VAL A 1 125 ? -23.092 -1.297 20.121 1.00 96.38 125 VAL A C 1
ATOM 1019 O O . VAL A 1 125 ? -21.934 -1.137 19.738 1.00 96.38 125 VAL A O 1
ATOM 1022 N N . ALA A 1 126 ? -23.639 -2.509 20.234 1.00 93.06 126 ALA A N 1
ATOM 1023 C CA . ALA A 1 126 ? -22.962 -3.728 19.804 1.00 93.06 126 ALA A CA 1
ATOM 1024 C C . ALA A 1 126 ? -23.186 -3.973 18.304 1.00 93.06 126 ALA A C 1
ATOM 1026 O O . ALA A 1 126 ? -24.314 -3.904 17.817 1.00 93.06 126 ALA A O 1
ATOM 1027 N N . MET A 1 127 ? -22.115 -4.299 17.579 1.00 92.81 127 MET A N 1
ATOM 1028 C CA . MET A 1 127 ? -22.162 -4.635 16.156 1.00 92.81 127 MET A CA 1
ATOM 1029 C C . MET A 1 127 ? -21.439 -5.958 15.909 1.00 92.81 127 MET A C 1
ATOM 1031 O O . MET A 1 127 ? -20.304 -6.143 16.345 1.00 92.81 127 MET A O 1
ATOM 1035 N N . ALA A 1 128 ? -22.085 -6.854 15.168 1.00 89.25 128 ALA A N 1
ATOM 1036 C CA . ALA A 1 128 ? -21.489 -8.077 14.646 1.00 89.25 128 ALA A CA 1
ATOM 1037 C C . ALA A 1 128 ? -21.605 -8.077 13.119 1.00 89.25 128 ALA A C 1
ATOM 1039 O O . ALA A 1 128 ? -22.586 -7.578 12.570 1.00 89.25 128 ALA A O 1
ATOM 1040 N N . VAL A 1 129 ? -20.606 -8.635 12.438 1.00 89.88 129 VAL A N 1
ATOM 1041 C CA . VAL A 1 129 ? -20.576 -8.720 10.974 1.00 89.88 129 VAL A CA 1
ATOM 1042 C C . VAL A 1 129 ? -20.503 -10.186 10.572 1.00 89.88 129 VAL A C 1
ATOM 1044 O O . VAL A 1 129 ? -19.628 -10.916 11.036 1.00 89.88 129 VAL A O 1
ATOM 1047 N N . THR A 1 130 ? -21.426 -10.611 9.713 1.00 92.88 130 THR A N 1
ATOM 1048 C CA . THR A 1 130 ? -21.442 -11.958 9.136 1.00 92.88 130 THR A CA 1
ATOM 1049 C C . THR A 1 130 ? -20.517 -12.052 7.921 1.00 92.88 130 THR A C 1
ATOM 1051 O O . THR A 1 130 ? -20.176 -11.047 7.296 1.00 92.88 130 THR A O 1
ATOM 1054 N N . ASN A 1 131 ? -20.129 -13.273 7.546 1.00 90.50 131 ASN A N 1
ATOM 1055 C CA . ASN A 1 131 ? -19.326 -13.487 6.338 1.00 90.50 131 ASN A CA 1
ATOM 1056 C C . ASN A 1 131 ? -20.066 -13.042 5.067 1.00 90.50 131 ASN A C 1
ATOM 1058 O O . ASN A 1 131 ? -19.458 -12.408 4.212 1.00 90.50 131 ASN A O 1
ATOM 1062 N N . ASP A 1 132 ? -21.380 -13.263 4.991 1.00 92.56 132 ASP A N 1
ATOM 1063 C CA . ASP A 1 132 ? -22.193 -12.833 3.846 1.00 92.56 132 ASP A CA 1
ATOM 1064 C C . ASP A 1 132 ? -22.199 -11.307 3.687 1.00 92.56 132 ASP A C 1
ATOM 1066 O O . ASP A 1 132 ? -22.119 -10.787 2.573 1.00 92.56 132 ASP A O 1
ATOM 1070 N N . ALA A 1 133 ? -22.229 -10.569 4.804 1.00 91.06 133 ALA A N 1
ATOM 1071 C CA . ALA A 1 133 ? -22.121 -9.116 4.777 1.00 91.06 133 ALA A CA 1
ATOM 1072 C C . ALA A 1 133 ? -20.745 -8.666 4.262 1.00 91.06 133 ALA A C 1
ATOM 1074 O O . ALA A 1 133 ? -20.669 -7.735 3.464 1.00 91.06 133 ALA A O 1
ATOM 1075 N N . LEU A 1 134 ? -19.659 -9.340 4.661 1.00 90.25 134 LEU A N 1
ATOM 1076 C CA . LEU A 1 134 ? -18.316 -9.053 4.139 1.00 90.25 134 LEU A CA 1
ATOM 1077 C C . LEU A 1 134 ? -18.234 -9.285 2.630 1.00 90.25 134 LEU A C 1
ATOM 1079 O O . LEU A 1 134 ? -17.679 -8.455 1.913 1.00 90.25 134 LEU A O 1
ATOM 1083 N N . ASP A 1 135 ? -18.804 -10.383 2.148 1.00 90.69 135 ASP A N 1
ATOM 1084 C CA . ASP A 1 135 ? -18.769 -10.732 0.730 1.00 90.69 135 ASP A CA 1
ATOM 1085 C C . ASP A 1 135 ? -19.590 -9.748 -0.109 1.00 90.69 135 ASP A C 1
ATOM 1087 O O . ASP A 1 135 ? -19.145 -9.323 -1.178 1.00 90.69 135 ASP A O 1
ATOM 1091 N N . TYR A 1 136 ? -20.726 -9.285 0.417 1.00 91.56 136 TYR A N 1
ATOM 1092 C CA . TYR A 1 136 ? -21.512 -8.217 -0.195 1.00 91.56 136 TYR A CA 1
ATOM 1093 C C . TYR A 1 136 ? -20.741 -6.889 -0.280 1.00 91.56 136 TYR A C 1
ATOM 1095 O O . TYR A 1 136 ? -20.737 -6.228 -1.323 1.00 91.56 136 TYR A O 1
ATOM 1103 N N . ILE A 1 137 ? -20.046 -6.501 0.794 1.00 90.25 137 ILE A N 1
ATOM 1104 C CA . ILE A 1 137 ? -19.219 -5.286 0.813 1.00 90.25 137 ILE A CA 1
ATOM 1105 C C . ILE A 1 137 ? -18.139 -5.377 -0.261 1.00 90.25 137 ILE A C 1
ATOM 1107 O O . ILE A 1 137 ? -17.956 -4.442 -1.038 1.00 90.25 137 ILE A O 1
ATOM 1111 N N . LEU A 1 138 ? -17.442 -6.509 -0.349 1.00 90.12 138 LEU A N 1
ATOM 1112 C CA . LEU A 1 138 ? -16.410 -6.705 -1.362 1.00 90.12 138 LEU A CA 1
ATOM 1113 C C . LEU A 1 138 ? -16.987 -6.652 -2.777 1.00 90.12 138 LEU A C 1
ATOM 1115 O O . LEU A 1 138 ? -16.419 -5.976 -3.626 1.00 90.12 138 LEU A O 1
ATOM 1119 N N . ALA A 1 139 ? -18.120 -7.306 -3.034 1.00 88.94 139 ALA A N 1
ATOM 1120 C CA . ALA A 1 139 ? -18.735 -7.316 -4.359 1.00 88.94 139 ALA A CA 1
ATOM 1121 C C . ALA A 1 139 ? -19.144 -5.912 -4.839 1.00 88.94 139 ALA A C 1
ATOM 1123 O O . ALA A 1 139 ? -19.021 -5.604 -6.022 1.00 88.94 139 ALA A O 1
ATOM 1124 N N . THR A 1 140 ? -19.611 -5.057 -3.927 1.00 89.06 140 THR A N 1
ATOM 1125 C CA . THR A 1 140 ? -20.095 -3.703 -4.249 1.00 89.06 140 THR A CA 1
ATOM 1126 C C . THR A 1 140 ? -19.001 -2.638 -4.275 1.00 89.06 140 THR A C 1
ATOM 1128 O O . THR A 1 140 ? -19.172 -1.608 -4.927 1.00 89.06 140 THR A O 1
ATOM 1131 N N . SER A 1 141 ? -17.888 -2.856 -3.574 1.00 86.00 141 SER A N 1
ATOM 1132 C CA . SER A 1 141 ? -16.823 -1.857 -3.424 1.00 86.00 141 SER A CA 1
ATOM 1133 C C . SER A 1 141 ? -15.531 -2.202 -4.161 1.00 86.00 141 SER A C 1
ATOM 1135 O O . SER A 1 141 ? -14.677 -1.335 -4.293 1.00 86.00 141 SER A O 1
ATOM 1137 N N . TYR A 1 142 ? -15.344 -3.431 -4.646 1.00 81.81 142 TYR A N 1
ATOM 1138 C CA . TYR A 1 142 ? -14.061 -3.847 -5.208 1.00 81.81 142 TYR A CA 1
ATOM 1139 C C . TYR A 1 142 ? -13.679 -3.093 -6.491 1.00 81.81 142 TYR A C 1
ATOM 1141 O O . TYR A 1 142 ? -14.389 -3.134 -7.492 1.00 81.81 142 TYR A O 1
ATOM 1149 N N . ASP A 1 143 ? -12.487 -2.491 -6.472 1.00 81.75 143 ASP A N 1
ATOM 1150 C CA . ASP A 1 143 ? -11.809 -1.968 -7.657 1.00 81.75 143 ASP A CA 1
ATOM 1151 C C . ASP A 1 143 ? -10.366 -2.518 -7.710 1.00 81.75 143 ASP A C 1
ATOM 1153 O O . ASP A 1 143 ? -9.561 -2.224 -6.813 1.00 81.75 143 ASP A O 1
ATOM 1157 N N . PRO A 1 144 ? -9.999 -3.304 -8.743 1.00 76.75 144 PRO A N 1
ATOM 1158 C CA . PRO A 1 144 ? -8.653 -3.855 -8.894 1.00 76.75 144 PRO A CA 1
ATOM 1159 C C . PRO A 1 144 ? -7.539 -2.802 -8.941 1.00 76.75 144 PRO A C 1
ATOM 1161 O O . PRO A 1 144 ? -6.422 -3.089 -8.510 1.00 76.75 144 PRO A O 1
ATOM 1164 N N . VAL A 1 145 ? -7.823 -1.602 -9.455 1.00 74.94 145 VAL A N 1
ATOM 1165 C CA . VAL A 1 145 ? -6.846 -0.520 -9.647 1.00 74.94 145 VAL A CA 1
ATOM 1166 C C . VAL A 1 145 ? -6.563 0.206 -8.333 1.00 74.94 145 VAL A C 1
ATOM 1168 O O . VAL A 1 145 ? -5.425 0.589 -8.066 1.00 74.94 145 VAL A O 1
ATOM 1171 N N . TYR A 1 146 ? -7.581 0.382 -7.488 1.00 77.00 146 TYR A N 1
ATOM 1172 C CA . TYR A 1 146 ? -7.463 1.140 -6.234 1.00 77.00 146 TYR A CA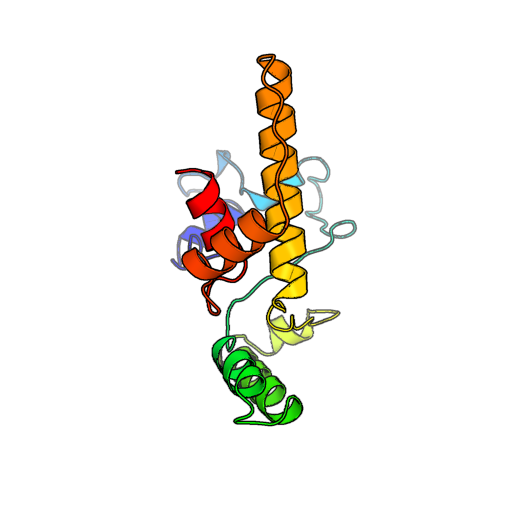 1
ATOM 1173 C C . TYR A 1 146 ? -7.289 0.271 -4.980 1.00 77.00 146 TYR A C 1
ATOM 1175 O O . TYR A 1 146 ? -7.178 0.806 -3.868 1.00 77.00 146 TYR A O 1
ATOM 1183 N N . GLY A 1 147 ? -7.231 -1.052 -5.140 1.00 82.69 147 GLY A N 1
ATOM 1184 C CA . GLY A 1 147 ? -7.016 -1.994 -4.046 1.00 82.69 147 GLY A CA 1
ATOM 1185 C C . GLY A 1 147 ? -8.116 -1.889 -2.988 1.00 82.69 147 GLY A C 1
ATOM 1186 O O . GLY A 1 147 ? -9.299 -1.919 -3.306 1.00 82.69 147 GLY A O 1
ATOM 1187 N N . ALA A 1 148 ? -7.737 -1.755 -1.714 1.00 84.69 148 ALA A N 1
ATOM 1188 C CA . ALA A 1 148 ? -8.694 -1.698 -0.606 1.00 84.69 148 ALA A CA 1
ATOM 1189 C C . ALA A 1 148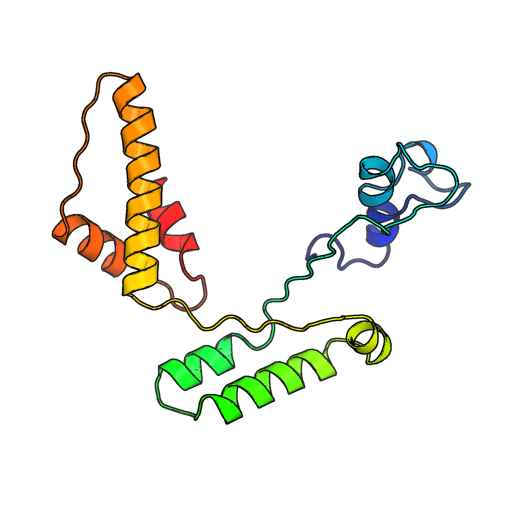 ? -9.301 -0.305 -0.338 1.00 84.69 148 ALA A C 1
ATOM 1191 O O . ALA A 1 148 ? -10.216 -0.188 0.472 1.00 84.69 148 ALA A O 1
ATOM 1192 N N . ARG A 1 149 ? -8.817 0.767 -0.984 1.00 87.00 149 ARG A N 1
ATOM 1193 C CA . ARG A 1 149 ? -9.285 2.143 -0.708 1.00 87.00 149 ARG A CA 1
ATOM 1194 C C . ARG A 1 149 ? -10.793 2.348 -0.927 1.00 87.00 149 ARG A C 1
ATOM 1196 O O . ARG A 1 149 ? -11.404 3.050 -0.121 1.00 87.00 149 ARG A O 1
ATOM 1203 N N . PRO A 1 150 ? -11.416 1.780 -1.977 1.00 88.12 150 PRO A N 1
ATOM 1204 C CA . PRO A 1 150 ? -12.862 1.865 -2.152 1.00 88.12 150 PRO A CA 1
ATOM 1205 C C . PRO A 1 150 ? -13.660 1.238 -1.006 1.00 88.12 150 PRO A C 1
ATOM 1207 O O . PRO A 1 150 ? -14.704 1.776 -0.658 1.00 88.12 150 PRO A O 1
ATOM 1210 N N . ILE A 1 151 ? -13.153 0.162 -0.387 1.00 87.75 151 ILE A N 1
ATOM 1211 C CA . ILE A 1 151 ? -13.792 -0.491 0.768 1.00 87.75 151 ILE A CA 1
ATOM 1212 C C . ILE A 1 151 ? -13.893 0.509 1.920 1.00 87.75 151 ILE A C 1
ATOM 1214 O O . ILE A 1 151 ? -14.971 0.690 2.478 1.00 87.75 151 ILE A O 1
ATOM 1218 N N . THR A 1 152 ? -12.800 1.224 2.212 1.00 84.69 152 THR A N 1
ATOM 1219 C CA . THR A 1 152 ? -12.790 2.274 3.241 1.00 84.69 152 THR A CA 1
ATOM 1220 C C . THR A 1 152 ? -13.844 3.334 2.961 1.00 84.69 152 THR A C 1
ATOM 1222 O O . THR A 1 152 ? -14.656 3.643 3.825 1.00 84.69 152 THR A O 1
ATOM 1225 N N . ARG A 1 153 ? -13.879 3.846 1.727 1.00 87.38 153 ARG A N 1
ATOM 1226 C CA . ARG A 1 153 ? -14.844 4.880 1.331 1.00 87.38 153 ARG A CA 1
ATOM 1227 C C . ARG A 1 153 ? -16.286 4.394 1.385 1.00 87.38 153 ARG A C 1
ATOM 1229 O O . ARG A 1 153 ? -17.173 5.186 1.667 1.00 87.38 153 ARG A O 1
ATOM 1236 N N . TRP A 1 154 ? -16.526 3.128 1.059 1.00 89.25 154 TRP A N 1
ATOM 1237 C CA . TRP A 1 154 ? -17.852 2.527 1.124 1.00 89.25 154 TRP A CA 1
ATOM 1238 C C . TRP A 1 154 ? -18.320 2.393 2.576 1.00 89.25 154 TRP A C 1
ATOM 1240 O O . TRP A 1 154 ? -19.466 2.704 2.860 1.00 89.25 154 TRP A O 1
ATOM 1250 N N . LEU A 1 155 ? -17.425 2.007 3.494 1.00 86.25 155 LEU A N 1
ATOM 1251 C CA . LEU A 1 155 ? -17.717 1.881 4.928 1.00 86.25 155 LEU A CA 1
ATOM 1252 C C . LEU A 1 155 ? -17.901 3.223 5.653 1.00 86.25 155 LEU A C 1
ATOM 1254 O O . LEU A 1 155 ? -18.481 3.254 6.734 1.00 86.25 155 LEU A O 1
ATOM 1258 N N . GLU A 1 156 ? -17.359 4.309 5.104 1.00 83.56 156 GLU A N 1
ATOM 1259 C CA . GLU A 1 156 ? -17.491 5.666 5.650 1.00 83.56 156 GLU A CA 1
ATOM 1260 C C . GLU A 1 156 ? -18.766 6.394 5.196 1.00 83.56 156 GLU A C 1
ATOM 1262 O O . GLU A 1 156 ? -19.084 7.443 5.760 1.00 83.56 156 GLU A O 1
ATOM 1267 N N . ARG A 1 157 ? -19.464 5.875 4.179 1.00 76.62 157 ARG A N 1
ATOM 1268 C CA . ARG A 1 157 ? -20.747 6.408 3.698 1.00 76.62 157 ARG A CA 1
ATOM 1269 C C . ARG A 1 157 ? -21.904 5.929 4.563 1.00 76.62 157 ARG A C 1
ATOM 1271 O O . ARG A 1 157 ? -22.818 6.757 4.765 1.00 76.62 157 ARG A O 1
#

Foldseek 3Di:
DVCCPDPVSVCQAAHDDPPDPGNVVGHPPCVVVVVVPPPSDCPVPDDDDDDLALLVLLVCVVVVNDPPVVSVVSRVVRVPVVDPPVVVVPDPDDDDDHFDDPVNLLVVLVVLVVVVQVVVVVVVDHDDDDPVNSVVLCVVQDDRSVHNVSSNVVVVD

Organism: Arabis alpina (NCBI:txid50452)

pLDDT: mean 82.86, std 11.67, range [46.03, 96.38]

InterPro domains:
  IPR003959 ATPase, AAA-type, core [PF07724] (1-34)
  IPR003959 ATPase, AAA-type, core [PF07724] (41-93)
  IPR019489 Clp ATPase, C-terminal [PF10431] (101-157)
  IPR019489 Clp ATPase, C-terminal [SM01086] (100-157)
  IPR027417 P-loop containing nucleoside triphosphate hydrolase [G3DSA:3.40.50.300] (1-35)
  IPR027417 P-loop containing nucleoside triphosphate hydrolase [G3DSA:3.40.50.300] (36-99)
  IPR027417 P-loop containing nucleoside triphosphate hydrolase [SSF52540] (1-157)
  IPR050130 ATP-dependent Clp protease/Chaperone ClpA/ClpB [PTHR11638] (42-157)

Solvent-accessible surface area (backbone atoms only — not comparable to full-atom values): 9780 Å² total; per-residue (Å²): 112,81,86,51,72,50,89,74,37,54,34,56,40,67,29,31,58,92,95,43,89,56,38,92,71,52,6,63,61,50,54,79,51,52,92,48,72,91,66,79,70,65,85,90,55,88,86,84,85,86,78,85,70,44,58,69,39,52,50,39,26,75,73,67,75,44,53,65,66,61,21,51,53,52,25,52,50,48,50,59,73,73,43,58,67,73,61,60,74,69,50,92,73,86,86,83,82,77,82,78,49,74,68,55,46,52,52,51,53,50,55,53,51,48,55,50,32,55,63,33,43,80,72,75,40,88,68,85,84,54,71,69,58,52,52,51,51,46,73,76,32,67,39,89,89,62,48,63,55,41,46,56,57,59,74,73,106